Protein AF-A0A1F6PFB0-F1 (afdb_monomer_lite)

Secondary structure (DSSP, 8-state):
-----------HHHHHHHHHHHHHTT--HHHHHHHH---HHHHHHHHHHHHHHHT-SSHHHHHHHHHHHHHHHHHH--

Foldseek 3Di:
DPPPPPPPPPPLVVLLVLLLVVLLVVDDLVVSCVVVVHDSVVSVVSVVVLCVVQVHDDSVSSNVSVVVVVVCCVPPVD

Sequence (78 aa):
MNINIDNSCFNYEELDKEIINFVIYEKSNKEIAKKTGYSIGTIKFRLGILFKQHGVKTKAGLVREIFQKNLFLSIFKK

pLDDT: mean 88.21, std 17.43, range [31.06, 98.44]

Structure (mmCIF, N/CA/C/O backbone):
data_AF-A0A1F6PFB0-F1
#
_entry.id   AF-A0A1F6PFB0-F1
#
loop_
_atom_site.group_PDB
_atom_site.id
_atom_site.type_symbol
_atom_site.label_atom_id
_atom_site.label_alt_id
_atom_site.label_comp_id
_atom_site.label_asym_id
_atom_site.label_entity_id
_atom_site.label_seq_id
_atom_site.pdbx_PDB_ins_code
_atom_site.Cartn_x
_atom_site.Cartn_y
_atom_site.Cartn_z
_atom_site.occupancy
_atom_site.B_iso_or_equiv
_atom_site.auth_seq_id
_atom_site.auth_comp_id
_atom_site.auth_asym_id
_atom_site.auth_atom_id
_atom_site.pdbx_PDB_model_num
ATOM 1 N N . MET A 1 1 ? 19.716 -26.311 25.387 1.00 35.62 1 MET A N 1
ATOM 2 C CA . MET A 1 1 ? 18.765 -25.244 25.010 1.00 35.62 1 MET A CA 1
ATOM 3 C C . MET A 1 1 ? 18.722 -25.220 23.491 1.00 35.62 1 MET A C 1
ATOM 5 O O . MET A 1 1 ? 19.630 -24.676 22.879 1.00 35.62 1 MET A O 1
ATOM 9 N N . ASN A 1 2 ? 17.764 -25.922 22.883 1.00 31.06 2 ASN A N 1
ATOM 10 C CA . ASN A 1 2 ? 17.608 -25.891 21.430 1.00 31.06 2 ASN A CA 1
ATOM 11 C C . ASN A 1 2 ? 16.917 -24.582 21.073 1.00 31.06 2 ASN A C 1
ATOM 13 O O . ASN A 1 2 ? 15.732 -24.408 21.349 1.00 31.06 2 ASN A O 1
ATOM 17 N N . ILE A 1 3 ? 17.690 -23.652 20.520 1.00 41.97 3 ILE A N 1
ATOM 18 C CA . ILE A 1 3 ? 17.169 -22.433 19.914 1.00 41.97 3 ILE A CA 1
ATOM 19 C C . ILE A 1 3 ? 16.453 -22.895 18.649 1.00 41.97 3 ILE A C 1
ATOM 21 O O . ILE A 1 3 ? 17.078 -23.223 17.643 1.00 41.97 3 ILE A O 1
ATOM 25 N N . ASN A 1 4 ? 15.136 -23.029 18.759 1.00 45.06 4 ASN A N 1
ATOM 26 C CA . ASN A 1 4 ? 14.263 -23.295 17.634 1.00 45.06 4 ASN A CA 1
ATOM 27 C C . ASN A 1 4 ? 14.232 -21.998 16.822 1.00 45.06 4 ASN A C 1
ATOM 29 O O . ASN A 1 4 ? 13.527 -21.062 17.186 1.00 45.06 4 ASN A O 1
ATOM 33 N N . ILE A 1 5 ? 15.103 -21.902 15.816 1.00 54.66 5 ILE A N 1
ATOM 34 C CA . ILE A 1 5 ? 15.070 -20.816 14.841 1.00 54.66 5 ILE A CA 1
ATOM 35 C C . ILE A 1 5 ? 13.840 -21.103 13.990 1.00 54.66 5 ILE A C 1
ATOM 37 O O . ILE A 1 5 ? 13.866 -21.940 13.086 1.00 54.66 5 ILE A O 1
ATOM 41 N N . ASP A 1 6 ? 12.732 -20.470 14.353 1.00 49.22 6 ASP A N 1
ATOM 42 C CA . ASP A 1 6 ? 11.550 -20.412 13.528 1.00 49.22 6 ASP A CA 1
ATOM 43 C C . ASP A 1 6 ? 11.963 -19.815 12.181 1.00 49.22 6 ASP A C 1
ATOM 45 O O . ASP A 1 6 ? 12.326 -18.648 12.059 1.00 49.22 6 ASP A O 1
ATOM 49 N N . ASN A 1 7 ? 11.932 -20.641 11.140 1.00 50.00 7 ASN A N 1
ATOM 50 C CA . ASN A 1 7 ? 11.981 -20.182 9.760 1.00 50.00 7 ASN A CA 1
ATOM 51 C C . ASN A 1 7 ? 10.662 -19.453 9.438 1.00 50.00 7 ASN A C 1
ATOM 53 O O . ASN A 1 7 ? 9.888 -19.905 8.592 1.00 50.00 7 ASN A O 1
ATOM 57 N N . SER A 1 8 ? 10.368 -18.346 10.130 1.00 51.22 8 SER A N 1
ATOM 58 C CA . SER A 1 8 ? 9.281 -17.433 9.792 1.00 51.22 8 SER A CA 1
ATOM 59 C C . SER A 1 8 ? 9.667 -16.708 8.503 1.00 51.22 8 SER A C 1
ATOM 61 O O . SER A 1 8 ? 10.200 -15.603 8.481 1.00 51.22 8 SER A O 1
ATOM 63 N N . CYS A 1 9 ? 9.468 -17.395 7.377 1.00 51.00 9 CYS A N 1
ATOM 64 C CA . CYS A 1 9 ? 9.611 -16.820 6.052 1.00 51.00 9 CYS A CA 1
ATOM 65 C C . CYS A 1 9 ? 8.726 -15.568 5.996 1.00 51.00 9 CYS A C 1
ATOM 67 O O . CYS A 1 9 ? 7.501 -15.675 6.060 1.00 51.00 9 CYS A O 1
ATOM 69 N N . PHE A 1 10 ? 9.341 -14.383 5.956 1.00 60.69 10 PHE A N 1
ATOM 70 C CA . PHE A 1 10 ? 8.634 -13.111 5.852 1.00 60.69 10 PHE A CA 1
ATOM 71 C C . PHE A 1 10 ? 7.670 -13.163 4.665 1.00 60.69 10 PHE A C 1
ATOM 73 O O . PHE A 1 10 ? 8.089 -13.082 3.508 1.00 60.69 10 PHE A O 1
ATOM 80 N N . ASN A 1 11 ? 6.373 -13.297 4.945 1.00 75.06 11 ASN A N 1
ATOM 81 C CA . ASN A 1 11 ? 5.372 -13.380 3.897 1.00 75.06 11 ASN A CA 1
ATOM 82 C C . ASN A 1 11 ? 4.988 -11.969 3.440 1.00 75.06 11 ASN A C 1
ATOM 84 O O . ASN A 1 11 ? 4.002 -11.378 3.881 1.00 75.06 11 ASN A O 1
ATOM 88 N N . TYR A 1 12 ? 5.802 -11.422 2.540 1.00 83.44 12 TYR A N 1
ATOM 89 C CA . TYR A 1 12 ? 5.529 -10.133 1.915 1.00 83.44 12 TYR A CA 1
ATOM 90 C C . TYR A 1 12 ? 4.231 -10.115 1.104 1.00 83.44 12 TYR A C 1
ATOM 92 O O . TYR A 1 12 ? 3.680 -9.039 0.900 1.00 83.44 12 TYR A O 1
ATOM 100 N N . GLU A 1 13 ? 3.739 -11.270 0.654 1.00 88.69 13 GLU A N 1
ATOM 101 C CA . GLU A 1 13 ? 2.464 -11.354 -0.055 1.00 88.69 13 GLU A CA 1
ATOM 102 C C . GLU A 1 13 ? 1.291 -11.038 0.880 1.00 88.69 13 GLU A C 1
ATOM 104 O O . GLU A 1 13 ? 0.379 -10.305 0.502 1.00 88.69 13 GLU A O 1
ATOM 109 N N . GLU A 1 14 ? 1.338 -11.530 2.119 1.00 91.50 14 GLU A N 1
ATOM 110 C CA . GLU A 1 14 ? 0.305 -11.235 3.114 1.00 91.50 14 GLU A CA 1
ATOM 111 C C . GLU A 1 14 ? 0.356 -9.770 3.553 1.00 91.50 14 GLU A C 1
ATOM 113 O O . GLU A 1 14 ? -0.662 -9.077 3.552 1.00 91.50 14 GLU A O 1
ATOM 118 N N . LEU A 1 15 ? 1.560 -9.249 3.807 1.00 94.00 15 LEU A N 1
ATOM 119 C CA . LEU A 1 15 ? 1.740 -7.831 4.116 1.00 94.00 15 LEU A CA 1
ATOM 120 C C . LEU A 1 15 ? 1.218 -6.929 2.986 1.00 94.00 15 LEU A C 1
ATOM 122 O O . LEU A 1 15 ? 0.604 -5.898 3.248 1.00 94.00 15 LEU A O 1
ATOM 126 N N . ASP A 1 16 ? 1.452 -7.292 1.727 1.00 96.12 16 ASP A N 1
ATOM 127 C CA . ASP A 1 16 ? 0.968 -6.522 0.584 1.00 96.12 16 ASP A CA 1
ATOM 128 C C . ASP A 1 16 ? -0.566 -6.487 0.522 1.00 96.12 16 ASP A C 1
ATOM 130 O O . ASP A 1 16 ? -1.140 -5.418 0.281 1.00 96.12 16 ASP A O 1
ATOM 134 N N . LYS A 1 17 ? -1.237 -7.617 0.800 1.00 95.62 17 LYS A N 1
ATOM 135 C CA . LYS A 1 17 ? -2.706 -7.687 0.909 1.00 95.62 17 LYS A CA 1
ATOM 136 C C . LYS A 1 17 ? -3.216 -6.775 2.022 1.00 95.62 17 LYS A C 1
ATOM 138 O O . LYS A 1 17 ? -4.147 -5.997 1.800 1.00 95.62 17 LYS A O 1
ATOM 143 N N . GLU A 1 18 ? -2.580 -6.805 3.191 1.00 96.81 18 GLU A N 1
ATOM 144 C CA . GLU A 1 18 ? -2.929 -5.925 4.308 1.00 96.81 18 GLU A CA 1
ATOM 145 C C . GLU A 1 18 ? -2.729 -4.444 3.962 1.00 96.81 18 GLU A C 1
ATOM 147 O O . GLU A 1 18 ? -3.616 -3.623 4.210 1.00 96.81 18 GLU A O 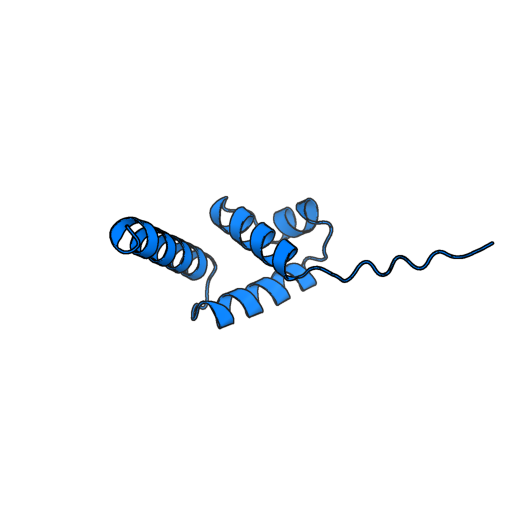1
ATOM 152 N N . ILE A 1 19 ? -1.594 -4.085 3.352 1.00 97.81 19 ILE A N 1
ATOM 153 C CA . ILE A 1 19 ? -1.299 -2.711 2.924 1.00 97.81 19 ILE A CA 1
ATOM 154 C C . ILE A 1 19 ? -2.367 -2.220 1.948 1.00 97.81 19 ILE A C 1
ATOM 156 O O . ILE A 1 19 ? -2.887 -1.119 2.130 1.00 97.81 19 ILE A O 1
ATOM 160 N N . ILE A 1 20 ? -2.710 -3.021 0.937 1.00 97.44 20 ILE A N 1
ATOM 161 C CA . ILE A 1 20 ? -3.780 -2.715 -0.017 1.00 97.44 20 ILE A CA 1
ATOM 162 C C . ILE A 1 20 ? -5.093 -2.449 0.719 1.00 97.44 20 ILE A C 1
ATOM 164 O O . ILE A 1 20 ? -5.729 -1.418 0.491 1.00 97.44 20 ILE A O 1
ATOM 168 N N . ASN A 1 21 ? -5.479 -3.351 1.621 1.00 97.75 21 ASN A N 1
ATOM 169 C CA . ASN A 1 21 ? -6.728 -3.249 2.359 1.00 97.75 21 ASN A CA 1
ATOM 170 C C . ASN A 1 21 ? -6.769 -1.954 3.185 1.00 97.75 21 ASN A C 1
ATOM 172 O O . ASN A 1 21 ? -7.721 -1.180 3.115 1.00 97.75 21 ASN A O 1
ATOM 176 N N . PHE A 1 22 ? -5.690 -1.644 3.902 1.00 98.38 22 PHE A N 1
ATOM 177 C CA . PHE A 1 22 ? -5.597 -0.405 4.664 1.00 98.38 22 PHE A CA 1
ATOM 178 C C . PHE A 1 22 ? -5.575 0.853 3.793 1.00 98.38 22 PHE A C 1
ATOM 180 O O . PHE A 1 22 ? -6.094 1.882 4.220 1.00 98.38 22 PHE A O 1
ATOM 187 N N . VAL A 1 23 ? -5.003 0.795 2.589 1.00 97.81 23 VAL A N 1
ATOM 188 C CA . VAL A 1 23 ? -5.065 1.904 1.628 1.00 97.81 23 VAL A CA 1
ATOM 189 C C . VAL A 1 23 ? -6.502 2.148 1.161 1.00 97.81 23 VAL A C 1
ATOM 191 O O . VAL A 1 23 ? -6.893 3.308 1.062 1.00 97.81 23 VAL A O 1
ATOM 194 N N . ILE A 1 24 ? -7.291 1.093 0.928 1.00 97.38 24 ILE A N 1
ATOM 195 C CA . ILE A 1 24 ? -8.720 1.199 0.582 1.00 97.38 24 ILE A CA 1
ATOM 196 C C . ILE A 1 24 ? -9.514 1.841 1.730 1.00 97.38 24 ILE A C 1
ATOM 198 O O . ILE A 1 24 ? -10.354 2.697 1.482 1.00 97.38 24 ILE A O 1
ATOM 202 N N . TYR A 1 25 ? -9.195 1.507 2.984 1.00 97.12 25 TYR A N 1
ATOM 203 C CA . TYR A 1 25 ? -9.771 2.139 4.183 1.00 97.12 25 TYR A CA 1
ATOM 204 C C . TYR A 1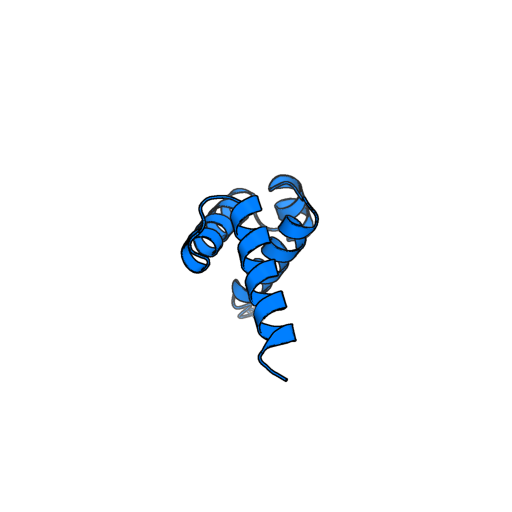 25 ? -9.084 3.454 4.598 1.00 97.12 25 TYR A C 1
ATOM 206 O O . TYR A 1 25 ? -9.116 3.833 5.775 1.00 97.12 25 TYR A O 1
ATOM 214 N N . GLU A 1 26 ? -8.420 4.118 3.650 1.00 97.06 26 GLU A N 1
ATOM 215 C CA . GLU A 1 26 ? -7.827 5.453 3.791 1.00 97.06 26 GLU A CA 1
ATOM 216 C C . GLU A 1 26 ? -6.831 5.611 4.955 1.00 97.06 26 GLU A C 1
ATOM 218 O O . GLU A 1 26 ? -6.663 6.691 5.521 1.00 97.06 26 GLU A O 1
ATOM 223 N N . LYS A 1 27 ? -6.107 4.547 5.318 1.00 98.12 27 LYS A N 1
ATOM 224 C CA . LYS A 1 27 ? -5.090 4.623 6.375 1.00 98.12 27 LYS A CA 1
ATOM 225 C C . LYS A 1 27 ? -3.805 5.301 5.903 1.00 98.12 27 LYS A C 1
ATOM 227 O O . LYS A 1 27 ? -3.267 5.066 4.809 1.00 98.12 27 LYS A O 1
ATOM 232 N N . SER A 1 28 ? -3.248 6.122 6.787 1.00 98.00 28 SER A N 1
ATOM 233 C CA . SER A 1 28 ? -1.923 6.713 6.623 1.00 98.00 28 SER A CA 1
ATOM 234 C C . SER A 1 28 ? -0.819 5.657 6.760 1.00 98.00 28 SER A C 1
ATOM 236 O O . SER A 1 28 ? -0.997 4.606 7.371 1.00 98.00 28 SER A O 1
ATOM 238 N N . ASN A 1 29 ? 0.381 5.945 6.245 1.00 98.00 29 ASN A N 1
ATOM 239 C CA . ASN A 1 29 ? 1.515 5.012 6.359 1.00 98.00 29 ASN A CA 1
ATOM 240 C C . ASN A 1 29 ? 1.904 4.742 7.821 1.00 98.00 29 ASN A C 1
ATOM 242 O O . ASN A 1 29 ? 2.394 3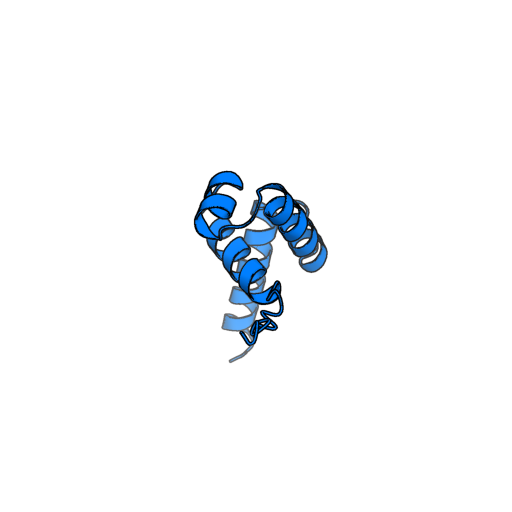.661 8.130 1.00 98.00 29 ASN A O 1
ATOM 246 N N . LYS A 1 30 ? 1.684 5.718 8.713 1.00 98.31 30 LYS A N 1
ATOM 247 C CA . LYS A 1 30 ? 1.947 5.579 10.149 1.00 98.31 30 LYS A CA 1
ATOM 248 C C . LYS A 1 30 ? 0.939 4.640 10.813 1.00 98.31 30 LYS A C 1
ATOM 250 O O . LYS A 1 30 ? 1.333 3.814 11.628 1.00 98.31 30 LYS A O 1
ATOM 255 N N . GLU A 1 31 ? -0.340 4.739 10.454 1.00 98.44 31 GLU A N 1
ATOM 256 C CA . GLU A 1 31 ? -1.369 3.815 10.946 1.00 98.44 31 GLU A CA 1
ATOM 257 C C . GLU A 1 31 ? -1.152 2.398 10.427 1.00 98.44 31 GLU A C 1
ATOM 259 O O . GLU A 1 31 ? -1.274 1.455 11.202 1.00 98.44 31 GLU A O 1
ATOM 264 N N . ILE A 1 32 ? -0.791 2.253 9.149 1.00 98.00 32 ILE A N 1
ATOM 265 C CA . ILE A 1 32 ? -0.463 0.954 8.552 1.00 98.00 32 ILE A CA 1
ATOM 266 C C . ILE A 1 32 ? 0.708 0.324 9.305 1.00 98.00 32 ILE A C 1
ATOM 268 O O . ILE A 1 32 ? 0.566 -0.779 9.812 1.00 98.00 32 ILE A O 1
ATOM 272 N N . ALA A 1 33 ? 1.816 1.053 9.468 1.00 97.69 33 ALA A N 1
ATOM 273 C CA . ALA A 1 33 ? 2.979 0.589 10.226 1.00 97.69 33 ALA A CA 1
ATOM 274 C C . ALA A 1 33 ? 2.608 0.139 11.651 1.00 97.69 33 ALA A C 1
ATOM 276 O O . ALA A 1 33 ? 3.015 -0.927 12.101 1.00 97.69 33 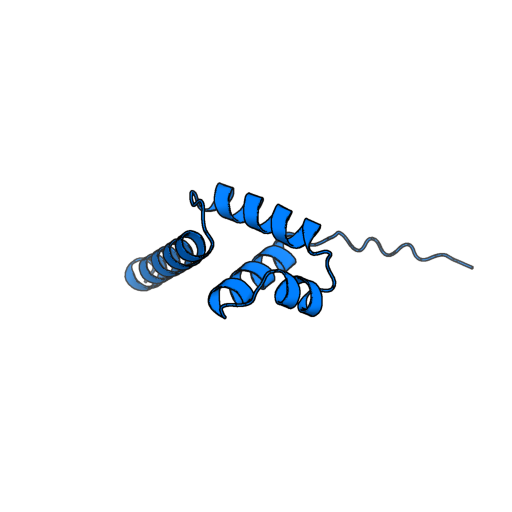ALA A O 1
ATOM 277 N N . LYS A 1 34 ? 1.767 0.918 12.349 1.00 97.62 34 LYS A N 1
ATOM 278 C CA . LYS A 1 34 ? 1.277 0.557 13.687 1.00 97.62 34 LYS A CA 1
ATOM 279 C C . LYS A 1 34 ? 0.439 -0.726 13.679 1.00 97.62 34 LYS A C 1
ATOM 281 O O . LYS A 1 34 ? 0.528 -1.497 14.626 1.00 97.62 34 LYS A O 1
ATOM 286 N N . LYS A 1 35 ? -0.404 -0.927 12.663 1.00 96.38 35 LYS A N 1
ATOM 287 C CA . LYS A 1 35 ? -1.315 -2.078 12.577 1.00 96.38 35 LYS A CA 1
ATOM 288 C C . LYS A 1 35 ? -0.613 -3.367 12.163 1.00 96.38 35 LYS A C 1
ATOM 290 O O . LYS A 1 35 ? -0.994 -4.417 12.657 1.00 96.38 35 LYS A O 1
ATOM 295 N N . THR A 1 36 ? 0.389 -3.278 11.295 1.00 94.31 36 THR A N 1
ATOM 296 C CA . THR A 1 36 ? 1.108 -4.446 10.767 1.00 94.31 36 THR A CA 1
ATOM 297 C C . THR A 1 36 ? 2.359 -4.797 11.579 1.00 94.31 36 THR A C 1
ATOM 299 O O . THR A 1 36 ? 2.938 -5.858 11.387 1.00 94.31 36 THR A O 1
ATOM 302 N N . GLY A 1 37 ? 2.818 -3.905 12.466 1.00 95.06 37 GLY A N 1
ATOM 303 C CA . GLY A 1 37 ? 4.049 -4.086 13.244 1.00 95.06 37 GLY A CA 1
ATOM 304 C C . GLY A 1 37 ? 5.338 -3.781 12.468 1.00 95.06 37 GLY A C 1
ATOM 305 O O . GLY A 1 37 ? 6.427 -3.859 13.033 1.00 95.06 37 GLY A O 1
ATOM 306 N N . TYR A 1 38 ? 5.240 -3.391 11.193 1.00 94.88 38 TYR A N 1
ATOM 307 C CA . TYR A 1 38 ? 6.395 -3.065 10.355 1.00 94.88 38 TYR A CA 1
ATOM 308 C C . TYR A 1 38 ? 6.806 -1.596 10.450 1.00 94.88 38 TYR A C 1
ATOM 310 O O . TYR A 1 38 ? 6.016 -0.703 10.756 1.00 94.88 38 TYR A O 1
ATOM 318 N N . SER A 1 39 ? 8.063 -1.315 10.099 1.00 96.75 39 SER A N 1
ATOM 319 C CA . SER A 1 39 ? 8.558 0.058 10.026 1.00 96.75 39 SER A CA 1
ATOM 320 C C . SER A 1 39 ? 7.843 0.864 8.931 1.00 96.75 39 SER A C 1
ATOM 322 O O . SER A 1 39 ? 7.481 0.342 7.874 1.00 96.75 39 SER A O 1
ATOM 324 N N . ILE A 1 40 ? 7.724 2.182 9.122 1.00 98.12 40 ILE A N 1
ATOM 325 C CA . ILE A 1 40 ? 7.200 3.093 8.085 1.00 98.12 40 ILE A CA 1
ATOM 326 C C . ILE A 1 40 ? 8.022 2.988 6.786 1.00 98.12 40 ILE A C 1
ATOM 328 O O . ILE A 1 40 ? 7.461 3.119 5.696 1.00 98.12 40 ILE A O 1
ATOM 332 N N . GLY A 1 41 ? 9.335 2.747 6.887 1.00 98.00 41 GLY A N 1
ATOM 333 C CA . GLY A 1 41 ? 10.218 2.540 5.737 1.00 98.00 41 GLY A CA 1
ATOM 334 C C . GLY A 1 41 ? 9.827 1.302 4.931 1.00 98.00 41 GLY A C 1
ATOM 335 O O . GLY A 1 41 ? 9.666 1.394 3.715 1.00 98.00 41 GLY A O 1
ATOM 336 N N . THR A 1 42 ? 9.559 0.187 5.614 1.00 96.62 42 THR A N 1
ATOM 337 C CA . THR A 1 42 ? 9.052 -1.047 5.000 1.00 96.62 42 THR A CA 1
ATOM 338 C C . THR A 1 42 ? 7.724 -0.795 4.292 1.00 96.62 42 THR A C 1
ATOM 340 O O . THR A 1 42 ? 7.588 -1.145 3.123 1.00 96.62 42 THR A O 1
ATOM 343 N N . ILE A 1 43 ? 6.772 -0.109 4.937 1.00 98.00 43 ILE A N 1
ATOM 344 C CA . ILE A 1 43 ? 5.477 0.220 4.318 1.00 98.00 43 ILE A CA 1
ATOM 345 C C . ILE A 1 43 ? 5.653 1.064 3.050 1.00 98.00 43 ILE A C 1
ATOM 347 O O . ILE A 1 43 ? 5.034 0.780 2.027 1.00 98.00 43 ILE A O 1
ATOM 351 N N . LYS A 1 44 ? 6.518 2.086 3.082 1.00 98.12 44 LYS A N 1
ATOM 352 C CA . LYS A 1 44 ? 6.816 2.916 1.902 1.00 98.12 44 LYS A CA 1
ATOM 353 C C . LYS A 1 44 ? 7.443 2.099 0.771 1.00 98.12 44 LYS A C 1
ATOM 355 O O . LYS A 1 44 ? 7.050 2.264 -0.381 1.00 98.12 44 LYS A O 1
ATOM 360 N N . PHE A 1 45 ? 8.390 1.226 1.101 1.00 97.88 45 PHE A N 1
ATOM 361 C CA . PHE A 1 45 ? 9.048 0.352 0.137 1.00 97.88 45 PHE A CA 1
ATOM 362 C C . PHE A 1 45 ? 8.051 -0.600 -0.536 1.00 97.88 45 PHE A C 1
ATOM 364 O O . PHE A 1 45 ? 7.984 -0.650 -1.764 1.00 97.88 45 PHE A O 1
ATOM 371 N N . ARG A 1 46 ? 7.215 -1.286 0.257 1.00 97.25 46 ARG A N 1
ATOM 372 C CA . ARG A 1 46 ? 6.169 -2.185 -0.256 1.00 97.25 46 ARG A CA 1
ATOM 373 C C . ARG A 1 46 ? 5.138 -1.451 -1.108 1.00 97.25 46 ARG A C 1
ATOM 375 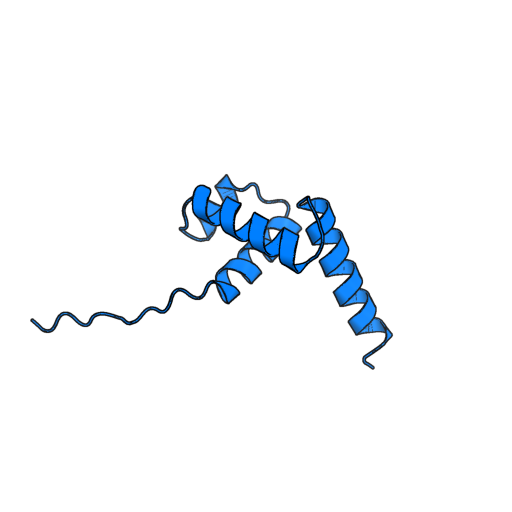O O . ARG A 1 46 ? 4.822 -1.917 -2.195 1.00 97.25 46 ARG A O 1
ATOM 382 N N . LEU A 1 47 ? 4.694 -0.260 -0.698 1.00 97.94 47 LEU A N 1
ATOM 383 C CA . LEU A 1 47 ? 3.832 0.586 -1.536 1.00 97.94 47 LEU A CA 1
ATOM 384 C C . LEU A 1 47 ? 4.474 0.905 -2.893 1.00 97.94 47 LEU A C 1
ATOM 386 O O . LEU A 1 47 ? 3.786 0.859 -3.907 1.00 97.94 47 LEU A O 1
ATOM 390 N N . GLY A 1 48 ? 5.780 1.182 -2.937 1.00 98.12 48 GLY A N 1
ATOM 391 C CA . GLY A 1 48 ? 6.505 1.385 -4.194 1.00 98.12 48 GLY A CA 1
ATOM 392 C C . GLY A 1 48 ? 6.491 0.149 -5.101 1.00 98.12 48 GLY A C 1
ATOM 393 O O . GLY A 1 48 ? 6.287 0.274 -6.310 1.00 98.12 48 GLY A O 1
ATOM 394 N N . ILE A 1 49 ? 6.643 -1.046 -4.522 1.00 97.62 49 ILE A N 1
ATOM 395 C CA . ILE A 1 49 ? 6.520 -2.318 -5.250 1.00 97.62 49 ILE A CA 1
ATOM 396 C C . ILE A 1 49 ? 5.098 -2.492 -5.796 1.00 97.62 49 ILE A C 1
ATOM 398 O O . ILE A 1 49 ? 4.942 -2.726 -6.994 1.00 97.62 49 ILE A O 1
ATOM 402 N N . LEU A 1 50 ? 4.077 -2.304 -4.957 1.00 97.56 50 LEU A N 1
ATOM 403 C CA . LEU A 1 50 ? 2.665 -2.397 -5.341 1.00 97.56 50 LEU A CA 1
ATOM 404 C C . LEU A 1 50 ? 2.314 -1.420 -6.468 1.00 97.56 50 LEU A C 1
ATOM 406 O O . LEU A 1 50 ? 1.643 -1.779 -7.432 1.00 97.56 50 LEU A O 1
ATOM 410 N N . PHE A 1 51 ? 2.817 -0.188 -6.397 1.00 98.38 51 PHE A N 1
ATOM 411 C CA . PHE A 1 51 ? 2.632 0.801 -7.454 1.00 98.38 51 PHE A CA 1
ATOM 412 C C . PHE A 1 51 ? 3.219 0.325 -8.784 1.00 98.38 51 PHE A C 1
ATOM 414 O O . PHE A 1 51 ? 2.534 0.378 -9.806 1.00 98.38 51 PHE A O 1
ATOM 421 N N . LYS A 1 52 ? 4.440 -0.221 -8.770 1.00 97.94 52 LYS A N 1
ATOM 422 C CA . LYS A 1 52 ? 5.079 -0.785 -9.965 1.00 97.94 52 LYS A CA 1
ATOM 423 C C . LYS A 1 52 ? 4.304 -1.986 -10.520 1.00 97.94 52 LYS A C 1
ATOM 425 O O . LYS A 1 52 ? 4.079 -2.045 -11.723 1.00 97.94 52 LYS A O 1
ATOM 430 N N . GLN A 1 53 ? 3.874 -2.910 -9.661 1.00 95.94 53 GLN A N 1
ATOM 431 C CA . GLN A 1 53 ? 3.113 -4.105 -10.051 1.00 95.94 53 GLN A CA 1
ATOM 432 C C . GLN A 1 53 ? 1.752 -3.768 -10.673 1.00 95.94 53 GLN A C 1
ATOM 434 O O . GLN A 1 53 ? 1.287 -4.473 -11.565 1.00 95.94 53 GLN A O 1
ATOM 439 N N . HIS A 1 54 ? 1.116 -2.687 -10.217 1.00 96.06 54 HIS A N 1
ATOM 440 C CA . HIS A 1 54 ? -0.182 -2.240 -10.719 1.00 96.06 54 HIS A CA 1
ATOM 441 C C . HIS A 1 54 ? -0.090 -1.146 -11.794 1.00 96.06 54 HIS A C 1
ATOM 443 O O . HIS A 1 54 ? -1.125 -0.697 -12.270 1.00 96.06 54 HIS A O 1
ATOM 449 N N . GLY A 1 55 ? 1.110 -0.711 -12.193 1.00 97.12 55 GLY A N 1
ATOM 450 C CA . GLY A 1 55 ? 1.279 0.317 -13.228 1.00 97.12 55 GLY A CA 1
ATOM 451 C C . GLY A 1 55 ? 0.791 1.712 -12.814 1.00 97.12 55 GLY A C 1
ATOM 452 O O . GLY A 1 55 ? 0.372 2.502 -13.656 1.00 97.12 55 GLY A O 1
ATOM 453 N N . VAL A 1 56 ? 0.835 2.032 -11.519 1.00 98.06 56 VAL A N 1
ATOM 454 C CA . VAL A 1 56 ? 0.346 3.302 -10.954 1.00 98.06 56 VAL A CA 1
ATOM 455 C C . VAL A 1 56 ? 1.451 4.053 -10.223 1.00 98.06 56 VAL A C 1
ATOM 457 O O . VAL A 1 56 ? 2.536 3.531 -9.995 1.00 98.06 56 VAL A O 1
ATOM 460 N N . LYS A 1 57 ? 1.184 5.309 -9.852 1.00 97.44 57 LYS A N 1
ATOM 461 C CA . LYS A 1 57 ? 2.140 6.171 -9.130 1.00 97.44 57 LYS A CA 1
ATOM 462 C C . LYS A 1 57 ? 1.644 6.630 -7.758 1.00 97.44 57 LYS A C 1
ATOM 464 O O . LYS A 1 57 ? 2.394 7.251 -7.013 1.00 97.44 57 LYS A O 1
ATOM 469 N N . THR A 1 58 ? 0.375 6.382 -7.435 1.00 97.94 58 THR A N 1
ATOM 470 C CA . THR A 1 58 ? -0.285 6.942 -6.250 1.00 97.9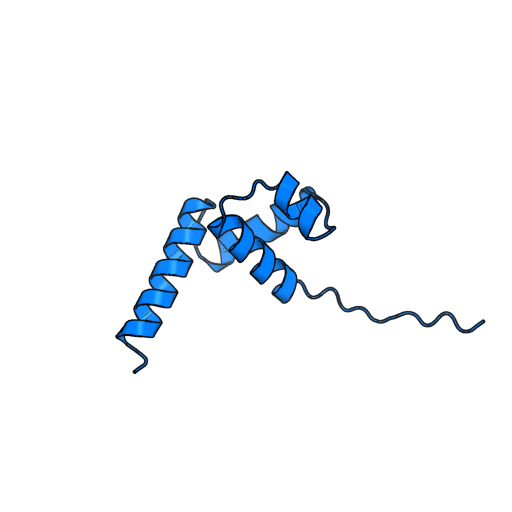4 58 THR A CA 1
ATOM 471 C C . THR A 1 58 ? -1.178 5.909 -5.573 1.00 97.94 58 THR A C 1
ATOM 473 O O . THR A 1 58 ? -1.640 4.960 -6.208 1.00 97.94 58 THR A O 1
ATOM 476 N N . LYS A 1 59 ? -1.485 6.137 -4.288 1.00 97.38 59 LYS A N 1
ATOM 477 C CA . LYS A 1 59 ? -2.462 5.333 -3.536 1.00 97.38 59 LYS A CA 1
ATOM 478 C C . LYS A 1 59 ? -3.842 5.341 -4.192 1.00 97.38 59 LYS A C 1
ATOM 480 O O . LYS A 1 59 ? -4.428 4.284 -4.363 1.00 97.38 59 LYS A O 1
ATOM 485 N N . ALA A 1 60 ? -4.325 6.511 -4.613 1.00 97.25 60 ALA A N 1
ATOM 486 C CA . ALA A 1 60 ? -5.602 6.626 -5.317 1.00 97.25 60 ALA A CA 1
ATOM 487 C C . ALA A 1 60 ? -5.598 5.837 -6.639 1.00 97.25 60 ALA A C 1
ATOM 489 O O . ALA A 1 60 ? -6.564 5.148 -6.955 1.00 97.25 60 ALA A O 1
ATOM 490 N N . GLY A 1 61 ? -4.483 5.873 -7.380 1.00 98.06 61 GLY A N 1
ATOM 491 C CA . GLY A 1 61 ? -4.294 5.040 -8.565 1.00 98.06 61 GLY A CA 1
ATOM 492 C C . GLY A 1 61 ? -4.366 3.549 -8.239 1.00 98.06 61 GLY A C 1
ATOM 493 O O . GLY A 1 61 ? -5.059 2.815 -8.935 1.00 98.06 61 GLY A O 1
ATOM 494 N N . LEU A 1 62 ? -3.711 3.115 -7.158 1.00 97.88 62 LEU A N 1
ATOM 495 C CA . LEU A 1 62 ? -3.751 1.724 -6.697 1.00 97.88 62 LEU A CA 1
ATOM 496 C C . LEU A 1 62 ? -5.182 1.277 -6.360 1.00 97.88 62 LEU A C 1
ATOM 498 O O . LEU A 1 62 ? -5.605 0.223 -6.825 1.00 97.88 62 LEU A O 1
ATOM 502 N N . VAL A 1 63 ? -5.945 2.096 -5.626 1.00 97.62 63 VAL A N 1
ATOM 503 C CA . VAL A 1 63 ? -7.361 1.822 -5.316 1.00 97.62 63 VAL A CA 1
ATOM 504 C C . VAL A 1 63 ? -8.185 1.686 -6.598 1.00 97.62 63 VAL A C 1
ATOM 506 O O . VAL A 1 63 ? -8.909 0.702 -6.757 1.00 97.62 63 VAL A O 1
ATOM 509 N N . ARG A 1 64 ? -8.035 2.628 -7.542 1.00 97.62 64 ARG A N 1
ATOM 510 C CA . ARG A 1 64 ? -8.734 2.597 -8.836 1.00 97.62 64 ARG A CA 1
ATOM 511 C C . ARG A 1 64 ? -8.455 1.303 -9.602 1.00 97.62 64 ARG A C 1
ATOM 513 O O . ARG A 1 64 ? -9.395 0.667 -10.068 1.00 97.62 64 ARG A O 1
ATOM 520 N N . GLU A 1 65 ? -7.188 0.911 -9.728 1.00 97.06 65 GLU A N 1
ATOM 521 C CA . GLU A 1 65 ? -6.797 -0.302 -10.460 1.00 97.06 65 GLU A CA 1
ATOM 522 C C . GLU A 1 65 ? -7.355 -1.575 -9.824 1.00 97.06 65 GLU A C 1
ATOM 524 O O . GLU A 1 65 ? -7.829 -2.465 -10.525 1.00 97.06 65 GLU A O 1
ATOM 529 N N . ILE A 1 66 ? -7.330 -1.674 -8.494 1.00 94.75 66 ILE A N 1
ATOM 530 C CA . ILE A 1 66 ? -7.869 -2.841 -7.786 1.00 94.75 66 ILE A CA 1
ATOM 531 C C . ILE A 1 66 ? -9.378 -2.945 -7.998 1.00 94.75 66 ILE A C 1
ATOM 533 O O . ILE A 1 66 ? -9.882 -4.022 -8.318 1.00 94.75 66 ILE A O 1
ATOM 537 N N . PHE A 1 67 ? -10.094 -1.825 -7.890 1.00 94.25 67 PHE A N 1
ATOM 538 C CA . PHE A 1 67 ? -11.533 -1.796 -8.127 1.00 94.25 67 PHE A CA 1
ATOM 539 C C . PHE A 1 67 ? -11.884 -2.171 -9.574 1.00 94.25 67 PHE A C 1
ATOM 541 O O . PHE A 1 67 ? -12.759 -3.006 -9.792 1.00 94.25 67 PHE A O 1
ATOM 548 N N . GLN A 1 68 ? -11.166 -1.624 -10.562 1.00 93.56 68 GLN A N 1
ATOM 549 C CA . GLN A 1 68 ? -11.369 -1.952 -11.978 1.00 93.56 68 GLN A CA 1
ATOM 550 C C . GLN A 1 68 ? -11.126 -3.434 -12.274 1.00 93.56 68 GLN A C 1
ATOM 552 O O . GLN A 1 68 ? -11.934 -4.052 -12.965 1.00 93.56 68 GLN A O 1
ATOM 557 N N . LYS A 1 69 ? -10.060 -4.028 -11.723 1.00 90.38 69 LYS A N 1
ATOM 558 C CA . LYS A 1 69 ? -9.784 -5.464 -11.875 1.00 90.38 69 LYS A CA 1
ATOM 559 C C . LYS A 1 69 ? -10.893 -6.315 -11.261 1.00 90.38 69 LYS A C 1
ATOM 561 O O . LYS A 1 69 ? -11.368 -7.239 -11.912 1.00 90.38 69 LYS A O 1
ATOM 566 N N . ASN A 1 70 ? -11.342 -5.988 -10.050 1.00 88.81 70 ASN A N 1
ATOM 567 C CA . ASN A 1 70 ? -12.417 -6.728 -9.385 1.00 88.81 70 ASN A CA 1
ATOM 568 C C . ASN A 1 70 ? -13.746 -6.620 -10.143 1.00 88.81 70 ASN A C 1
ATOM 570 O O . ASN A 1 70 ? -14.433 -7.624 -10.311 1.00 88.81 70 ASN A O 1
ATOM 574 N N . LEU A 1 71 ? -14.078 -5.428 -10.647 1.00 87.81 71 LEU A N 1
ATOM 575 C CA . LEU A 1 71 ? -15.263 -5.206 -11.474 1.00 87.81 71 LEU A CA 1
ATOM 576 C C . LEU A 1 71 ? -15.187 -5.978 -12.799 1.00 87.81 71 LEU A C 1
ATOM 578 O O . LEU A 1 71 ? -16.157 -6.600 -13.215 1.00 87.81 71 LEU A O 1
ATOM 582 N N . PHE A 1 72 ? -14.028 -5.979 -13.459 1.00 87.62 72 PHE A N 1
ATOM 583 C CA . PHE A 1 72 ? -13.827 -6.771 -14.671 1.00 87.62 72 PHE A CA 1
ATOM 584 C C . PHE A 1 72 ? -14.037 -8.267 -14.395 1.00 87.62 72 PHE A C 1
ATOM 586 O O . PHE A 1 72 ? -14.751 -8.947 -15.130 1.00 87.62 72 PHE A O 1
ATOM 593 N N . LEU A 1 73 ? -13.466 -8.783 -13.303 1.00 86.75 73 LEU A N 1
ATOM 594 C CA . LEU A 1 73 ? -13.640 -10.182 -12.915 1.00 86.75 73 LEU A CA 1
ATOM 595 C C . LEU A 1 73 ? -15.109 -10.514 -12.609 1.00 86.75 73 LEU A C 1
ATOM 597 O O . LEU A 1 73 ? -15.570 -11.573 -13.023 1.00 86.75 73 LEU A O 1
ATOM 601 N N . SER A 1 74 ? -15.856 -9.625 -11.946 1.00 88.12 74 SER A N 1
ATOM 602 C CA . SER A 1 74 ? -17.264 -9.878 -11.607 1.00 88.12 74 SER A CA 1
ATOM 603 C C . SER A 1 74 ? -18.202 -9.866 -12.818 1.00 88.12 74 SER A C 1
ATOM 605 O O . SER A 1 74 ? -19.204 -10.578 -12.812 1.00 88.12 74 SER A O 1
ATOM 607 N N . ILE A 1 75 ? -17.883 -9.089 -13.857 1.00 87.44 75 ILE A N 1
ATOM 608 C CA . ILE A 1 75 ? -18.697 -9.000 -15.077 1.00 87.44 75 ILE A CA 1
ATOM 609 C C . ILE A 1 75 ? -18.383 -10.148 -16.045 1.00 87.44 75 ILE A C 1
ATOM 611 O O . ILE A 1 75 ? -19.301 -10.716 -16.633 1.00 87.44 75 ILE A O 1
ATOM 615 N N . PHE A 1 76 ? -17.101 -10.482 -16.227 1.00 83.06 76 PHE A N 1
ATOM 616 C CA . PHE A 1 76 ? -16.655 -11.294 -17.367 1.00 83.06 76 PHE A CA 1
ATOM 617 C C . PHE A 1 76 ? -16.196 -12.718 -17.024 1.00 83.06 76 PHE A C 1
ATOM 619 O O . PHE A 1 76 ? -16.057 -13.523 -17.940 1.00 83.06 76 PHE A O 1
ATOM 626 N N . LYS A 1 77 ? -15.962 -13.068 -15.751 1.00 72.81 77 LYS A N 1
ATOM 627 C CA . LYS A 1 77 ? -15.610 -14.447 -15.341 1.00 72.81 77 LYS A CA 1
ATOM 628 C C . LYS A 1 77 ? -16.805 -15.232 -14.777 1.00 72.81 77 LYS A C 1
ATOM 630 O O . LYS A 1 77 ? -16.655 -15.938 -13.782 1.00 72.81 77 LYS A O 1
ATOM 635 N N . LYS A 1 78 ? -17.985 -15.079 -15.381 1.00 53.72 78 LYS A N 1
ATOM 636 C CA . LYS A 1 78 ? -19.172 -15.856 -15.001 1.00 53.72 78 LYS A CA 1
ATOM 637 C C . LYS A 1 78 ? -19.107 -17.285 -15.529 1.00 53.72 78 LYS A C 1
ATOM 639 O O . LYS A 1 78 ? -18.641 -17.450 -16.677 1.00 53.72 78 LYS A O 1
#

Radius of gyration: 15.54 Å; chains: 1; bounding box: 38×33×42 Å